Protein AF-A0A0F9C1H3-F1 (afdb_monomer_lite)

pLDDT: mean 86.76, std 11.27, range [50.12, 97.12]

Organism: NCBI:txid412755

Sequence (84 aa):
MPLTLRDLAPAAIMLVVAAIVTTVGADILQEIRNDQTANDYDYNVTTKGLEAMAELGDWLPTIALIVAAVIVIGVIVVYFGRLS

Structure (mmCIF, N/CA/C/O backbone):
data_AF-A0A0F9C1H3-F1
#
_entry.id   AF-A0A0F9C1H3-F1
#
loop_
_atom_site.group_PDB
_atom_site.id
_atom_site.type_symbol
_atom_site.label_atom_id
_atom_site.label_alt_id
_atom_site.label_comp_id
_atom_site.label_asym_id
_atom_site.label_entity_id
_atom_site.label_seq_id
_atom_site.pdbx_PDB_ins_code
_atom_site.Cartn_x
_atom_site.Cartn_y
_atom_site.Cartn_z
_atom_site.occupancy
_atom_site.B_iso_or_equiv
_atom_site.auth_seq_id
_atom_site.auth_comp_id
_atom_site.auth_asym_id
_atom_site.auth_atom_id
_atom_site.pdbx_PDB_model_num
ATOM 1 N N . MET A 1 1 ? 19.935 14.406 -20.367 1.00 57.16 1 MET A N 1
ATOM 2 C CA . MET A 1 1 ? 20.595 13.149 -19.944 1.00 57.16 1 MET A CA 1
ATOM 3 C C . MET A 1 1 ? 19.698 12.000 -20.375 1.00 57.16 1 MET A C 1
ATOM 5 O O . MET A 1 1 ? 18.490 12.167 -20.254 1.00 57.16 1 MET A O 1
ATOM 9 N N . PRO A 1 2 ? 20.227 10.910 -20.954 1.00 59.03 2 PRO A N 1
ATOM 10 C CA . PRO A 1 2 ? 19.394 9.783 -21.368 1.00 59.03 2 PRO A CA 1
ATOM 11 C C . PRO A 1 2 ? 18.758 9.129 -20.136 1.00 59.03 2 PRO A C 1
ATOM 13 O O . PRO A 1 2 ? 19.449 8.927 -19.143 1.00 59.03 2 PRO A O 1
ATOM 16 N N . LEU A 1 3 ? 17.465 8.808 -20.208 1.00 60.75 3 LEU A N 1
ATOM 17 C CA . LEU A 1 3 ? 16.765 8.052 -19.169 1.00 60.75 3 LEU A CA 1
ATOM 18 C C . LEU A 1 3 ? 17.340 6.630 -19.146 1.00 60.75 3 LEU A C 1
ATOM 20 O O . LEU A 1 3 ? 17.313 5.930 -20.161 1.00 60.75 3 LEU A O 1
ATOM 24 N N . THR A 1 4 ? 17.908 6.214 -18.020 1.00 67.31 4 THR A N 1
ATOM 25 C CA . THR A 1 4 ? 18.470 4.869 -17.848 1.00 67.31 4 THR A CA 1
ATOM 26 C C . THR A 1 4 ? 17.583 4.031 -16.934 1.00 67.31 4 THR A C 1
ATOM 28 O O . THR A 1 4 ? 16.810 4.561 -16.141 1.00 67.31 4 THR A O 1
ATOM 31 N N . LEU A 1 5 ? 17.716 2.700 -16.986 1.00 60.84 5 LEU A N 1
ATOM 32 C CA . LEU A 1 5 ? 17.016 1.787 -16.066 1.00 60.84 5 LEU A CA 1
ATOM 33 C C . LEU A 1 5 ? 17.246 2.162 -14.585 1.00 60.84 5 LEU A C 1
ATOM 35 O O . LEU A 1 5 ? 16.399 1.918 -13.729 1.00 60.84 5 LEU A O 1
ATOM 39 N N . ARG A 1 6 ? 18.382 2.809 -14.297 1.00 71.44 6 ARG A N 1
ATOM 40 C CA . ARG A 1 6 ? 18.760 3.319 -12.978 1.00 71.44 6 ARG A CA 1
ATOM 41 C C . ARG A 1 6 ? 17.873 4.467 -12.492 1.00 71.44 6 ARG A C 1
ATOM 43 O O . ARG A 1 6 ? 17.706 4.608 -11.288 1.00 71.44 6 ARG A O 1
ATOM 50 N N . ASP A 1 7 ? 17.287 5.230 -13.409 1.00 72.25 7 ASP A N 1
ATOM 51 C CA . ASP A 1 7 ? 16.373 6.337 -13.107 1.00 72.25 7 ASP A CA 1
ATOM 52 C C . ASP A 1 7 ? 14.926 5.843 -12.918 1.00 72.25 7 ASP A C 1
ATOM 54 O O . ASP A 1 7 ? 14.096 6.529 -12.331 1.00 72.25 7 ASP A O 1
ATOM 58 N N . LEU A 1 8 ? 14.638 4.617 -13.372 1.00 73.44 8 LEU A N 1
ATOM 59 C CA . LEU A 1 8 ? 13.335 3.949 -13.281 1.00 73.44 8 LEU A CA 1
ATOM 60 C C . LEU A 1 8 ? 13.221 2.981 -12.097 1.00 73.44 8 LEU A C 1
ATOM 62 O O . LEU A 1 8 ? 12.133 2.802 -11.547 1.00 73.44 8 LEU A O 1
ATOM 66 N N . ALA A 1 9 ? 14.338 2.395 -11.660 1.00 77.69 9 ALA A N 1
A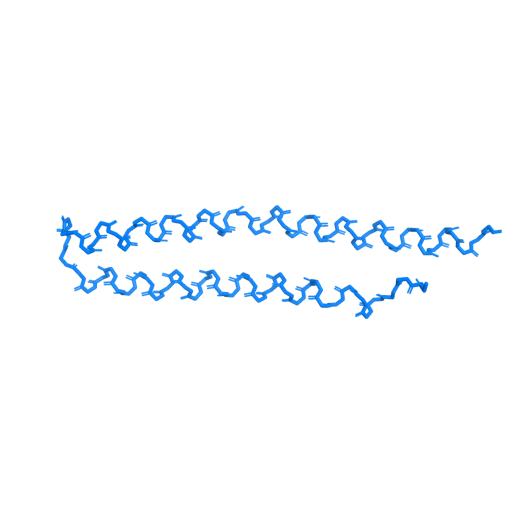TOM 67 C CA . ALA A 1 9 ? 14.386 1.522 -10.490 1.00 77.69 9 ALA A CA 1
ATOM 68 C C . ALA A 1 9 ? 13.814 2.166 -9.203 1.00 77.69 9 ALA A C 1
ATOM 70 O O . ALA A 1 9 ? 13.060 1.485 -8.507 1.00 77.69 9 ALA A O 1
ATOM 71 N N . PRO A 1 10 ? 14.065 3.456 -8.888 1.00 83.12 10 PRO A N 1
ATOM 72 C CA . PRO A 1 10 ? 13.485 4.096 -7.708 1.00 83.12 10 PRO A CA 1
ATOM 73 C C . PRO A 1 10 ? 11.954 4.154 -7.752 1.00 83.12 10 PRO A C 1
ATOM 75 O O . PRO A 1 10 ? 11.311 3.924 -6.733 1.00 83.12 10 PRO A O 1
ATOM 78 N N . ALA A 1 11 ? 11.358 4.404 -8.922 1.00 80.50 11 ALA A N 1
ATOM 79 C CA . ALA A 1 11 ? 9.904 4.468 -9.072 1.00 80.50 11 ALA A CA 1
ATOM 80 C C . ALA A 1 11 ? 9.245 3.097 -8.841 1.00 80.50 11 ALA A C 1
ATOM 82 O O . ALA A 1 11 ? 8.238 3.001 -8.141 1.00 80.50 11 ALA A O 1
ATOM 83 N N . ALA A 1 12 ? 9.850 2.028 -9.368 1.00 79.75 12 ALA A N 1
ATOM 84 C CA . ALA A 1 12 ? 9.383 0.664 -9.134 1.00 79.75 12 ALA A CA 1
ATOM 85 C C . ALA A 1 12 ? 9.508 0.256 -7.654 1.00 79.75 12 ALA A C 1
ATOM 87 O O . ALA A 1 12 ? 8.589 -0.341 -7.099 1.00 79.75 12 ALA A O 1
ATOM 88 N N . ILE A 1 13 ? 10.611 0.620 -6.991 1.00 85.94 13 ILE A N 1
ATOM 89 C CA . ILE A 1 13 ? 10.810 0.341 -5.561 1.00 85.94 13 ILE A CA 1
ATOM 90 C C . ILE A 1 13 ? 9.788 1.102 -4.711 1.00 85.94 13 ILE A C 1
ATOM 92 O O . ILE A 1 13 ? 9.198 0.515 -3.810 1.00 85.94 13 ILE A O 1
ATOM 96 N N . MET A 1 14 ? 9.530 2.378 -5.009 1.00 85.81 14 MET A N 1
ATOM 97 C CA . MET A 1 14 ? 8.543 3.178 -4.276 1.00 85.81 14 MET A CA 1
ATOM 98 C C . MET A 1 14 ? 7.131 2.601 -4.374 1.00 85.81 14 MET A C 1
ATOM 100 O O . MET A 1 14 ? 6.401 2.625 -3.388 1.00 85.81 14 MET A O 1
ATOM 104 N N . LEU A 1 15 ? 6.762 2.034 -5.525 1.00 88.56 15 LEU A N 1
ATOM 105 C CA . LEU A 1 15 ? 5.490 1.331 -5.680 1.00 88.56 15 LEU A CA 1
ATOM 106 C C . LEU A 1 15 ? 5.409 0.097 -4.768 1.00 88.56 15 LEU A C 1
ATOM 108 O O . LEU A 1 15 ? 4.398 -0.110 -4.101 1.00 88.56 15 LEU A O 1
ATOM 112 N N . VAL A 1 16 ? 6.479 -0.702 -4.707 1.00 90.69 16 VAL A N 1
ATOM 113 C CA . VAL A 1 16 ? 6.546 -1.875 -3.818 1.00 90.69 16 VAL A CA 1
ATOM 114 C C . VAL A 1 16 ? 6.458 -1.450 -2.353 1.00 90.69 16 VAL A C 1
ATOM 116 O O . VAL A 1 16 ? 5.705 -2.042 -1.585 1.00 90.69 16 VAL A O 1
ATOM 119 N N . VAL A 1 17 ? 7.183 -0.400 -1.966 1.00 92.44 17 VAL A N 1
ATOM 120 C CA . VAL A 1 17 ? 7.132 0.144 -0.604 1.00 92.44 17 VAL A CA 1
ATOM 121 C C . VAL A 1 17 ? 5.728 0.646 -0.270 1.00 92.44 17 VAL A C 1
ATOM 123 O O . VAL A 1 17 ? 5.229 0.331 0.804 1.00 92.44 17 VAL A O 1
ATOM 126 N N . ALA A 1 18 ? 5.064 1.362 -1.182 1.00 90.38 18 ALA A N 1
ATOM 127 C CA . ALA A 1 18 ? 3.689 1.814 -0.980 1.00 90.38 18 ALA A CA 1
ATOM 128 C C . ALA A 1 18 ? 2.735 0.633 -0.745 1.00 90.38 18 ALA A C 1
ATOM 130 O O . ALA A 1 18 ? 1.968 0.655 0.213 1.00 90.38 18 ALA A O 1
ATOM 131 N N . ALA A 1 19 ? 2.845 -0.434 -1.543 1.00 92.12 19 ALA A N 1
ATOM 132 C CA . ALA A 1 19 ? 2.036 -1.637 -1.362 1.00 92.12 19 ALA A CA 1
ATOM 133 C C . ALA A 1 19 ? 2.263 -2.309 0.003 1.00 92.12 19 ALA A C 1
ATOM 135 O O . ALA A 1 19 ? 1.304 -2.700 0.673 1.00 92.12 19 ALA A O 1
ATOM 136 N N . ILE A 1 20 ? 3.521 -2.402 0.446 1.00 93.94 20 ILE A N 1
ATOM 137 C CA . ILE A 1 20 ? 3.865 -2.955 1.762 1.00 93.94 20 ILE A CA 1
ATOM 138 C C . ILE A 1 20 ? 3.283 -2.084 2.877 1.00 93.94 20 ILE A C 1
ATOM 140 O O . ILE A 1 20 ? 2.660 -2.614 3.791 1.00 93.94 20 ILE A O 1
ATOM 144 N N . VAL A 1 21 ? 3.455 -0.762 2.805 1.00 93.88 21 VAL A N 1
ATOM 145 C CA . VAL A 1 21 ? 2.976 0.165 3.842 1.00 93.88 21 VAL A CA 1
ATOM 146 C C . VAL A 1 21 ? 1.455 0.119 3.964 1.00 93.88 21 VAL A C 1
ATOM 148 O O . VAL A 1 21 ? 0.954 0.065 5.085 1.00 93.88 21 VAL A O 1
ATOM 151 N N . THR A 1 22 ? 0.720 0.076 2.850 1.00 94.00 22 THR A N 1
ATOM 152 C CA . THR A 1 22 ? -0.745 -0.055 2.879 1.00 94.00 22 THR A CA 1
ATOM 153 C C . THR A 1 22 ? -1.180 -1.383 3.497 1.00 94.00 22 THR A C 1
ATOM 155 O O . THR A 1 22 ? -2.078 -1.397 4.333 1.00 94.00 22 THR A O 1
ATOM 158 N N . THR A 1 23 ? -0.514 -2.488 3.148 1.00 94.19 23 THR A N 1
ATOM 159 C CA . THR A 1 23 ? -0.855 -3.819 3.680 1.00 94.19 23 THR A CA 1
ATOM 160 C C . THR A 1 23 ? -0.565 -3.910 5.180 1.00 94.19 23 THR A C 1
ATOM 162 O O . THR A 1 23 ? -1.453 -4.218 5.966 1.00 94.19 23 THR A O 1
ATOM 165 N N . VAL A 1 24 ? 0.650 -3.551 5.604 1.00 95.88 24 VAL A N 1
ATOM 166 C CA . VAL A 1 24 ? 1.051 -3.596 7.020 1.00 95.88 24 VAL A CA 1
ATOM 167 C C . VAL A 1 24 ? 0.235 -2.607 7.859 1.00 95.88 24 VAL A C 1
ATOM 169 O O . VAL A 1 24 ? -0.131 -2.908 8.992 1.00 95.88 24 VAL A O 1
ATOM 172 N N . GLY A 1 25 ? -0.078 -1.428 7.315 1.00 93.88 25 GLY A N 1
ATOM 173 C CA . GLY A 1 25 ? -0.941 -0.451 7.977 1.00 93.88 25 GLY A CA 1
ATOM 174 C C . GLY A 1 25 ? -2.363 -0.974 8.196 1.00 93.88 25 GLY A C 1
ATOM 175 O O . GLY A 1 25 ? -2.928 -0.762 9.269 1.00 93.88 25 GLY A O 1
ATOM 176 N N . ALA A 1 26 ? -2.918 -1.695 7.217 1.00 95.88 26 ALA A N 1
ATOM 177 C CA . ALA A 1 26 ? -4.214 -2.351 7.349 1.00 95.88 26 ALA A CA 1
ATOM 178 C C . ALA A 1 26 ? -4.188 -3.456 8.417 1.00 95.88 26 ALA A C 1
ATOM 180 O O . ALA A 1 26 ? -5.078 -3.478 9.263 1.00 95.88 26 ALA A O 1
ATOM 181 N N . ASP A 1 27 ? -3.153 -4.301 8.444 1.00 96.75 27 ASP A N 1
ATOM 182 C CA . ASP A 1 27 ? -3.016 -5.373 9.442 1.00 96.75 27 ASP A CA 1
ATOM 183 C C . ASP A 1 27 ? -2.982 -4.815 10.876 1.00 96.75 27 ASP A C 1
ATOM 185 O O . ASP A 1 27 ? -3.682 -5.306 11.763 1.00 96.75 27 ASP A O 1
ATOM 189 N N . ILE A 1 28 ? -2.223 -3.735 11.104 1.00 96.00 28 ILE A N 1
ATOM 190 C CA . ILE A 1 28 ? -2.147 -3.074 12.417 1.00 96.00 28 ILE A CA 1
ATOM 191 C C . ILE A 1 28 ? -3.514 -2.514 12.828 1.00 96.00 28 ILE A C 1
ATOM 193 O O . ILE A 1 28 ? -3.948 -2.708 13.963 1.00 96.00 28 ILE A O 1
ATOM 197 N N . LEU A 1 29 ? -4.208 -1.819 11.920 1.00 95.31 29 LEU A N 1
ATOM 198 C CA . LEU A 1 29 ? -5.543 -1.285 12.205 1.00 95.31 29 LEU A CA 1
ATOM 199 C C . LEU A 1 29 ? -6.561 -2.401 12.452 1.00 95.31 29 LEU A C 1
ATOM 201 O O . LEU A 1 29 ? -7.468 -2.238 13.268 1.00 95.31 29 LEU A O 1
ATOM 205 N N . GLN A 1 30 ? -6.416 -3.537 11.773 1.00 96.69 30 GLN A N 1
ATOM 206 C CA . GLN A 1 30 ? -7.294 -4.681 11.954 1.00 96.69 30 GLN A CA 1
ATOM 207 C C . GLN A 1 30 ? -7.137 -5.275 13.349 1.00 96.69 30 GLN A C 1
ATOM 209 O O . GLN A 1 30 ? -8.148 -5.538 13.999 1.00 96.69 30 GLN A O 1
ATOM 214 N N . GLU A 1 31 ? -5.902 -5.407 13.829 1.00 97.12 31 GLU A N 1
ATOM 215 C CA . GLU A 1 31 ? -5.631 -5.888 15.182 1.00 97.12 31 GLU A CA 1
ATOM 216 C C . GLU A 1 31 ? -6.170 -4.924 16.245 1.00 97.12 31 GLU A C 1
ATOM 218 O O . GLU A 1 31 ? -6.895 -5.342 17.144 1.00 97.12 31 GLU A O 1
ATOM 223 N N . ILE A 1 32 ? -5.943 -3.614 16.078 1.00 95.44 32 ILE A N 1
ATOM 224 C CA . ILE A 1 32 ? -6.501 -2.590 16.980 1.00 95.44 32 ILE A CA 1
ATOM 225 C C . ILE A 1 32 ? -8.029 -2.689 17.044 1.00 95.44 32 ILE A C 1
ATOM 227 O O . ILE A 1 32 ? -8.611 -2.591 18.122 1.00 95.44 32 ILE A O 1
ATOM 231 N N . ARG A 1 33 ? -8.697 -2.901 15.903 1.00 95.62 33 ARG A N 1
ATOM 232 C CA . ARG A 1 33 ? -10.156 -3.057 15.868 1.00 95.62 33 ARG A CA 1
ATOM 233 C C . ARG A 1 33 ? -10.617 -4.328 16.583 1.00 95.62 33 ARG A C 1
ATOM 235 O O . ARG A 1 33 ? -11.686 -4.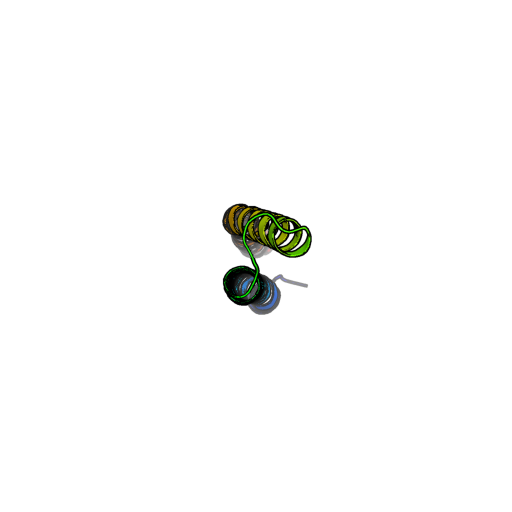317 17.187 1.00 95.62 33 ARG A O 1
ATOM 242 N N . ASN A 1 34 ? -9.860 -5.420 16.480 1.00 95.62 34 ASN A N 1
ATOM 243 C CA . ASN A 1 34 ? -10.217 -6.704 17.089 1.00 95.62 34 ASN A CA 1
ATOM 244 C C . ASN A 1 34 ? -10.207 -6.639 18.626 1.00 95.62 34 ASN A C 1
ATOM 246 O O . ASN A 1 34 ? -10.999 -7.336 19.259 1.00 95.62 34 ASN A O 1
ATOM 250 N N . ASP A 1 35 ? -9.391 -5.755 19.204 1.00 96.31 35 ASP A N 1
ATOM 251 C CA . ASP A 1 35 ? -9.331 -5.498 20.649 1.00 96.31 35 ASP A CA 1
ATOM 252 C C . ASP A 1 35 ? -10.385 -4.486 21.144 1.00 96.31 35 ASP A C 1
ATOM 254 O O . ASP A 1 35 ? -10.510 -4.235 22.347 1.00 96.31 35 ASP A O 1
ATOM 258 N N . GLN A 1 36 ? -11.166 -3.888 20.239 1.00 94.94 36 GLN A N 1
ATOM 259 C CA . GLN A 1 36 ? -12.178 -2.882 20.563 1.00 94.94 36 GLN A CA 1
ATOM 260 C C . GLN A 1 36 ? -13.575 -3.489 20.716 1.00 94.94 36 GLN A C 1
ATOM 262 O O . GLN A 1 36 ? -13.949 -4.473 20.079 1.00 94.94 36 GLN A O 1
ATOM 267 N N . THR A 1 37 ? -14.404 -2.848 21.544 1.00 94.12 37 THR A N 1
ATOM 268 C CA . THR A 1 37 ? -15.814 -3.233 21.672 1.00 94.12 37 THR A CA 1
ATOM 269 C C . THR A 1 37 ? -16.592 -2.777 20.439 1.00 94.12 37 THR A C 1
ATOM 271 O O . THR A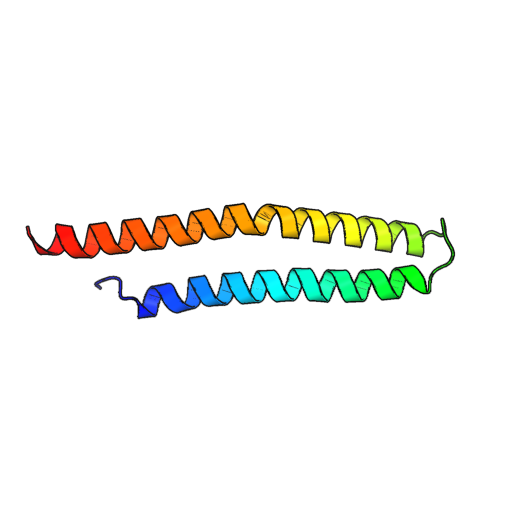 1 37 ? -16.531 -1.612 20.046 1.00 94.12 37 THR A O 1
ATOM 274 N N . ALA A 1 38 ? -17.348 -3.694 19.832 1.00 92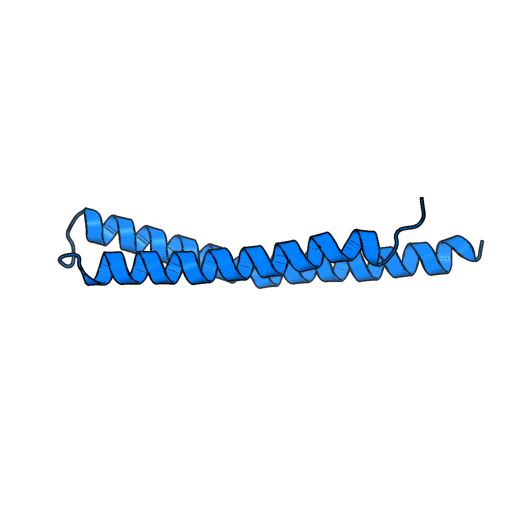.00 38 ALA A N 1
ATOM 275 C CA . ALA A 1 38 ? -18.128 -3.405 18.633 1.00 92.00 38 ALA A CA 1
ATOM 276 C C . ALA A 1 38 ? -19.095 -2.223 18.837 1.00 92.00 38 ALA A C 1
ATOM 278 O O . ALA A 1 38 ? -19.798 -2.149 19.845 1.00 92.00 38 ALA A O 1
ATOM 279 N N . ASN A 1 39 ? -19.178 -1.355 17.823 1.00 89.19 39 ASN A N 1
ATOM 280 C CA . ASN A 1 39 ? -20.007 -0.141 17.763 1.00 89.19 39 ASN A CA 1
ATOM 281 C C . ASN A 1 39 ? -19.607 1.013 18.696 1.00 89.19 39 ASN A C 1
ATOM 283 O O . ASN A 1 39 ? -20.301 2.033 18.700 1.00 89.19 39 ASN A O 1
ATOM 287 N N . ASP A 1 40 ? -18.508 0.903 19.443 1.00 94.38 40 ASP A N 1
ATOM 288 C CA . ASP A 1 40 ? -17.977 2.046 20.184 1.00 94.38 40 ASP A CA 1
ATOM 289 C C . ASP A 1 40 ? -17.354 3.089 19.234 1.00 94.38 40 ASP A C 1
ATOM 291 O O . ASP A 1 40 ? -17.065 2.805 18.065 1.00 94.38 40 ASP A O 1
ATOM 295 N N . TYR A 1 41 ? -17.152 4.316 19.717 1.00 95.12 41 TYR A N 1
ATOM 296 C CA . TYR A 1 41 ? -16.561 5.403 18.935 1.00 95.12 41 TYR A CA 1
ATOM 297 C C . TYR A 1 41 ? -15.224 4.981 18.310 1.00 95.12 41 TYR A C 1
ATOM 299 O O . TYR A 1 41 ? -15.050 5.116 17.097 1.00 95.12 41 TYR A O 1
ATOM 307 N N . ASP A 1 42 ? -14.333 4.390 19.107 1.00 94.62 42 ASP A N 1
ATOM 308 C CA . ASP A 1 42 ? -13.010 3.970 18.644 1.00 94.62 42 ASP A CA 1
ATOM 309 C C . ASP A 1 42 ? -13.102 2.852 17.593 1.00 94.62 42 ASP A C 1
ATOM 311 O O . ASP A 1 42 ? -12.432 2.924 16.565 1.00 94.62 42 ASP A O 1
ATOM 315 N N . TYR A 1 43 ? -14.012 1.885 17.771 1.00 95.56 43 TYR A N 1
ATOM 316 C CA . TYR A 1 43 ? -14.274 0.826 16.786 1.00 95.56 43 TYR A CA 1
ATOM 317 C C . TYR A 1 43 ? -14.717 1.399 15.437 1.00 95.56 43 TYR A C 1
ATOM 319 O O . TYR A 1 43 ? -14.244 0.978 14.375 1.00 95.56 43 TYR A O 1
ATOM 327 N N . ASN A 1 44 ? -15.618 2.384 15.466 1.00 93.88 44 ASN A N 1
ATOM 328 C CA . ASN A 1 44 ? -16.133 3.028 14.261 1.00 93.88 44 ASN A CA 1
ATOM 329 C C . ASN A 1 44 ? -15.046 3.840 13.544 1.00 93.88 44 ASN A C 1
ATOM 331 O O . ASN A 1 44 ? -14.990 3.841 12.313 1.00 93.88 44 ASN A O 1
ATOM 335 N N . VAL A 1 45 ? -14.168 4.513 14.292 1.00 95.94 45 VAL A N 1
ATOM 336 C CA . VAL A 1 45 ? -13.027 5.246 13.726 1.00 95.94 45 VAL A CA 1
ATOM 337 C C . VAL A 1 45 ? -12.022 4.282 13.098 1.00 95.94 45 VAL A C 1
ATOM 339 O O . VAL A 1 45 ? -11.641 4.483 11.944 1.00 95.94 45 VAL A O 1
ATOM 342 N N . THR A 1 46 ? -11.646 3.206 13.793 1.00 95.94 46 THR A N 1
ATOM 343 C CA . THR A 1 46 ? -10.723 2.197 13.254 1.00 95.94 46 THR A CA 1
ATOM 344 C C . THR A 1 46 ? -11.296 1.524 12.007 1.00 95.94 46 THR A C 1
ATOM 346 O O . THR A 1 46 ? -10.579 1.315 11.030 1.00 95.94 46 THR A O 1
ATOM 349 N N . THR A 1 47 ? -12.603 1.247 11.990 1.00 95.69 47 THR A N 1
ATOM 350 C CA . THR A 1 47 ? -13.291 0.670 10.824 1.00 95.69 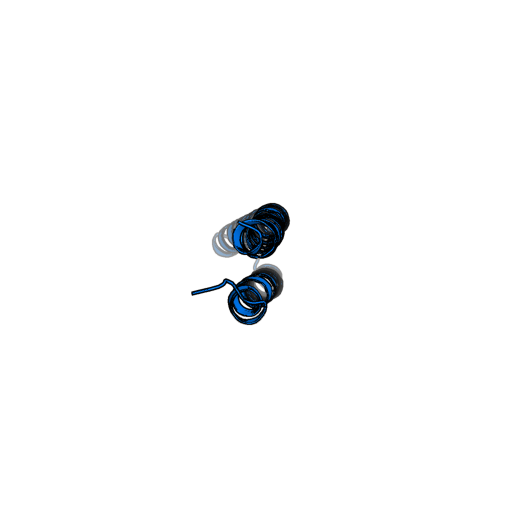47 THR A CA 1
ATOM 351 C C . THR A 1 47 ? -13.213 1.589 9.608 1.00 95.69 47 THR A C 1
ATOM 353 O O . THR A 1 47 ? -12.833 1.131 8.535 1.00 95.69 47 THR A O 1
ATOM 356 N N . LYS A 1 48 ? -13.461 2.893 9.774 1.00 95.75 48 LYS A N 1
ATOM 357 C CA . LYS A 1 48 ? -13.268 3.873 8.689 1.00 95.75 48 LYS A CA 1
ATOM 358 C C . LYS A 1 48 ? -11.810 3.961 8.237 1.00 95.75 48 LYS A C 1
ATOM 360 O O . LYS A 1 48 ? -11.541 4.142 7.055 1.00 95.75 48 LYS A O 1
ATOM 365 N N . GLY A 1 49 ? -10.865 3.826 9.167 1.00 95.69 49 GLY A N 1
ATOM 366 C CA . GLY A 1 49 ? -9.441 3.743 8.846 1.00 95.69 49 GLY A CA 1
ATOM 367 C C . GLY A 1 49 ? -9.113 2.537 7.961 1.00 95.69 49 GLY A C 1
ATOM 368 O O . GLY A 1 49 ? -8.392 2.681 6.979 1.00 95.69 49 GLY A O 1
ATOM 369 N N . LEU A 1 50 ? -9.683 1.368 8.265 1.00 96.19 50 LEU A N 1
ATOM 370 C CA . LEU A 1 50 ? -9.539 0.160 7.448 1.00 96.19 50 LEU A CA 1
ATOM 371 C C . LEU A 1 50 ? -10.167 0.313 6.062 1.00 96.19 50 LEU A C 1
ATOM 373 O O . LEU A 1 50 ? -9.557 -0.096 5.078 1.00 96.19 50 LEU A O 1
ATOM 377 N N . GLU A 1 51 ? -11.348 0.927 5.971 1.00 96.12 51 GLU A N 1
ATOM 378 C CA . GLU A 1 51 ? -11.984 1.245 4.686 1.00 96.12 51 GLU A CA 1
ATOM 379 C C . GLU A 1 51 ? -11.093 2.161 3.836 1.00 96.12 51 GLU A C 1
ATOM 381 O O . GLU A 1 51 ? -10.878 1.885 2.658 1.00 96.12 51 GLU A O 1
ATOM 386 N N . ALA A 1 52 ? -10.486 3.187 4.439 1.00 94.50 52 ALA A N 1
ATOM 387 C CA . ALA A 1 52 ? -9.537 4.056 3.747 1.00 94.50 52 ALA A CA 1
ATOM 388 C C . ALA A 1 52 ? -8.268 3.310 3.292 1.00 94.50 52 ALA A C 1
ATOM 390 O O . ALA A 1 52 ? -7.758 3.577 2.205 1.00 94.50 52 ALA A O 1
ATOM 391 N N . MET A 1 53 ? -7.753 2.359 4.082 1.00 94.94 53 MET A N 1
ATOM 392 C CA . MET A 1 53 ? -6.618 1.524 3.656 1.00 94.94 53 MET A CA 1
ATOM 393 C C . MET A 1 53 ? -6.985 0.607 2.489 1.00 94.94 53 MET A C 1
ATOM 395 O O . MET A 1 53 ? -6.174 0.438 1.579 1.00 94.94 53 MET A O 1
ATOM 399 N N . ALA A 1 54 ? -8.198 0.049 2.490 1.00 94.75 54 ALA A N 1
ATOM 400 C CA . ALA A 1 54 ? -8.705 -0.738 1.372 1.00 94.75 54 ALA A CA 1
ATOM 401 C C . ALA A 1 54 ? -8.816 0.120 0.103 1.00 94.75 54 ALA A C 1
ATOM 403 O O . ALA A 1 54 ? -8.302 -0.274 -0.941 1.00 94.75 54 ALA A O 1
ATOM 404 N N . GLU A 1 55 ? -9.367 1.333 0.213 1.00 93.94 55 GLU A N 1
ATOM 405 C CA . GLU A 1 55 ? -9.445 2.273 -0.908 1.00 93.94 55 GLU A CA 1
ATOM 406 C C . GLU A 1 55 ? -8.048 2.638 -1.439 1.00 93.94 55 GLU A C 1
ATOM 408 O O . GLU A 1 55 ? -7.810 2.595 -2.643 1.00 93.94 55 GLU A O 1
ATOM 413 N N . LEU A 1 56 ? -7.075 2.919 -0.565 1.00 91.69 56 LEU A N 1
ATOM 414 C CA . LEU A 1 56 ? -5.687 3.142 -0.990 1.00 91.69 56 LEU A CA 1
ATOM 415 C C . LEU A 1 56 ? -5.093 1.916 -1.700 1.00 91.69 56 LEU A C 1
ATOM 417 O O . LEU A 1 56 ? -4.353 2.070 -2.674 1.00 91.69 56 LEU A O 1
ATOM 421 N N . GLY A 1 57 ? -5.420 0.710 -1.232 1.00 91.50 57 GLY A N 1
ATOM 422 C CA . GLY A 1 57 ? -5.035 -0.550 -1.863 1.00 91.50 57 GLY A CA 1
ATOM 423 C C . GLY A 1 57 ? -5.598 -0.695 -3.278 1.00 91.50 57 GLY A C 1
ATOM 424 O O . GLY A 1 57 ? -4.855 -1.039 -4.198 1.00 91.50 57 GLY A O 1
ATOM 425 N N . ASP A 1 58 ? -6.867 -0.340 -3.479 1.00 93.31 58 ASP A N 1
ATOM 426 C CA . ASP A 1 58 ? -7.545 -0.377 -4.782 1.00 93.31 58 ASP A CA 1
ATOM 427 C C . ASP A 1 58 ? -6.946 0.607 -5.800 1.00 93.31 58 ASP A C 1
ATOM 429 O O . ASP A 1 58 ? -7.026 0.396 -7.014 1.00 93.31 58 ASP A O 1
ATOM 433 N N . TRP A 1 59 ? -6.288 1.669 -5.329 1.00 91.38 59 TRP A N 1
ATOM 434 C CA . TRP A 1 59 ? -5.566 2.612 -6.184 1.00 91.38 59 TRP A CA 1
ATOM 435 C C . TRP A 1 59 ? -4.167 2.129 -6.600 1.00 91.38 59 TRP A C 1
ATOM 437 O O . TRP A 1 59 ? -3.632 2.620 -7.601 1.00 91.38 59 TRP A O 1
ATOM 447 N N . LEU A 1 60 ? -3.569 1.153 -5.903 1.00 90.81 60 LEU A N 1
ATOM 448 C CA . LEU A 1 60 ? -2.225 0.649 -6.227 1.00 90.81 60 LEU A CA 1
ATOM 449 C C . LEU A 1 60 ? -2.106 0.097 -7.658 1.00 90.81 60 LEU A C 1
ATOM 451 O O . LEU A 1 60 ? -1.132 0.453 -8.326 1.00 90.81 60 LEU A O 1
ATOM 455 N N . PRO A 1 61 ? -3.058 -0.700 -8.191 1.00 91.25 61 PRO A N 1
ATOM 456 C CA . PRO A 1 61 ? -3.027 -1.139 -9.587 1.00 91.25 61 PRO A CA 1
ATOM 457 C C . PRO A 1 61 ? -3.003 0.024 -10.585 1.00 91.25 61 PRO A C 1
ATOM 459 O O . PRO A 1 61 ? -2.262 -0.018 -11.569 1.00 91.25 61 PRO A O 1
ATOM 462 N N . THR A 1 62 ? -3.764 1.088 -10.320 1.00 91.12 62 THR A N 1
ATOM 463 C CA . THR A 1 62 ? -3.800 2.284 -11.174 1.00 91.12 62 THR A CA 1
ATOM 464 C C . THR A 1 62 ? -2.447 2.994 -11.178 1.00 91.12 62 THR A C 1
ATOM 466 O O . THR A 1 62 ? -1.929 3.341 -12.240 1.00 91.12 62 THR A O 1
ATOM 469 N N . ILE A 1 63 ? -1.824 3.163 -10.008 1.00 87.19 63 ILE A N 1
ATOM 470 C CA . ILE A 1 63 ? -0.485 3.761 -9.897 1.00 87.19 63 ILE A CA 1
ATOM 471 C C . ILE A 1 63 ? 0.557 2.864 -10.582 1.00 87.19 63 ILE A C 1
ATOM 473 O O . ILE A 1 63 ? 1.406 3.362 -11.324 1.00 87.19 63 ILE A O 1
ATOM 477 N N . ALA A 1 64 ? 0.465 1.544 -10.401 1.00 88.31 64 ALA A N 1
ATOM 478 C CA . ALA A 1 64 ? 1.340 0.573 -11.050 1.00 88.31 64 ALA A CA 1
ATOM 479 C C . ALA A 1 64 ? 1.274 0.668 -12.581 1.00 88.31 64 ALA A C 1
ATOM 481 O O . ALA A 1 64 ? 2.313 0.657 -13.246 1.00 88.31 64 ALA A O 1
ATOM 482 N N . LEU A 1 65 ? 0.070 0.825 -13.139 1.00 89.88 65 LEU A N 1
ATOM 483 C CA . LEU A 1 65 ? -0.139 1.025 -14.570 1.00 89.88 65 LEU A CA 1
ATOM 484 C C . LEU A 1 65 ? 0.531 2.312 -15.069 1.00 89.88 65 LEU A C 1
ATOM 486 O O . LEU A 1 65 ? 1.198 2.291 -16.102 1.00 89.88 65 LEU A O 1
ATOM 490 N N . ILE A 1 66 ? 0.389 3.419 -14.333 1.00 87.75 66 ILE A N 1
ATOM 491 C CA . ILE A 1 66 ? 1.020 4.699 -14.686 1.00 87.75 66 ILE A CA 1
ATOM 492 C C . ILE A 1 66 ? 2.544 4.556 -14.691 1.00 87.75 66 ILE A C 1
ATOM 494 O O . ILE A 1 66 ? 3.194 4.964 -15.654 1.00 87.75 66 ILE A O 1
ATOM 498 N N . VAL A 1 67 ? 3.119 3.938 -13.654 1.00 86.44 67 VAL A N 1
ATOM 499 C CA . VAL A 1 67 ? 4.565 3.688 -13.585 1.00 86.44 67 VAL A CA 1
ATOM 500 C C . VAL A 1 67 ? 5.005 2.846 -14.780 1.00 86.44 67 VAL A C 1
ATOM 502 O O . VAL A 1 67 ? 5.915 3.262 -15.494 1.00 86.44 67 VAL A O 1
ATOM 505 N N . ALA A 1 68 ? 4.322 1.729 -15.058 1.00 87.50 68 ALA A N 1
ATOM 506 C CA . ALA A 1 68 ? 4.600 0.8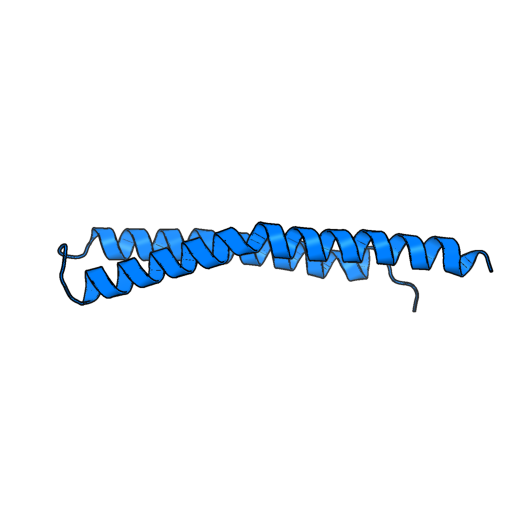66 -16.206 1.00 87.50 68 ALA A CA 1
ATOM 507 C C . ALA A 1 68 ? 4.564 1.635 -17.540 1.00 87.50 68 ALA A C 1
ATOM 509 O O . ALA A 1 68 ? 5.481 1.501 -18.353 1.00 87.50 68 ALA A O 1
ATOM 510 N N . ALA A 1 69 ? 3.559 2.490 -17.748 1.00 87.81 69 ALA A N 1
ATOM 511 C CA . ALA A 1 69 ? 3.443 3.318 -18.945 1.00 87.81 69 ALA A CA 1
ATOM 512 C C . ALA A 1 69 ? 4.621 4.295 -19.094 1.00 87.81 69 ALA A C 1
ATOM 514 O O . ALA A 1 69 ? 5.190 4.410 -20.182 1.00 87.81 69 ALA A O 1
ATOM 515 N N . VAL A 1 70 ? 5.041 4.949 -18.005 1.00 85.25 70 VAL A N 1
ATOM 516 C CA . VAL A 1 70 ? 6.210 5.845 -18.000 1.00 85.25 70 VAL A CA 1
ATOM 517 C C . VAL A 1 70 ? 7.492 5.085 -18.352 1.00 85.25 70 VAL A C 1
ATOM 519 O O . VAL A 1 70 ? 8.300 5.601 -19.126 1.00 85.25 70 VAL A O 1
ATOM 522 N N . ILE A 1 71 ? 7.662 3.851 -17.857 1.00 84.19 71 ILE A N 1
ATOM 523 C CA . ILE A 1 71 ? 8.804 2.991 -18.217 1.00 84.19 71 ILE A CA 1
ATOM 524 C C . ILE A 1 71 ? 8.825 2.756 -19.730 1.00 84.19 71 ILE A C 1
ATOM 526 O O . ILE A 1 71 ? 9.841 2.994 -20.382 1.00 84.19 71 ILE A O 1
ATOM 530 N N . VAL A 1 72 ? 7.697 2.315 -20.294 1.00 87.31 72 VAL A N 1
ATOM 531 C CA . VAL A 1 72 ? 7.585 1.967 -21.717 1.00 87.31 72 VAL A CA 1
ATOM 532 C C . VAL A 1 72 ? 7.844 3.186 -22.602 1.00 87.31 72 VAL A C 1
ATOM 534 O O . VAL A 1 72 ? 8.658 3.113 -23.523 1.00 87.31 72 VAL A O 1
ATOM 537 N N . ILE A 1 73 ? 7.216 4.326 -22.300 1.00 86.00 73 ILE A N 1
ATOM 538 C CA . ILE A 1 73 ? 7.412 5.572 -23.055 1.00 86.00 73 ILE A CA 1
ATOM 539 C C . ILE A 1 73 ? 8.868 6.036 -22.953 1.00 86.00 73 ILE A C 1
ATOM 541 O O . ILE A 1 73 ? 9.471 6.383 -23.969 1.00 86.00 73 ILE A O 1
ATOM 545 N N . GLY A 1 74 ? 9.456 5.998 -21.754 1.00 81.19 74 GLY A N 1
ATOM 546 C CA . GLY A 1 74 ? 10.852 6.372 -21.534 1.00 81.19 74 GLY A CA 1
ATOM 547 C C . GLY A 1 74 ? 11.819 5.543 -22.381 1.00 81.19 74 GLY A C 1
ATOM 548 O O . GLY A 1 74 ? 12.713 6.102 -23.017 1.00 81.19 74 GLY A O 1
ATOM 549 N N . VAL A 1 75 ? 11.603 4.226 -22.462 1.00 83.19 75 VAL A N 1
ATOM 550 C CA . VAL A 1 75 ? 12.410 3.333 -23.307 1.00 83.19 75 VAL A CA 1
ATOM 551 C C . VAL A 1 75 ? 12.252 3.677 -24.790 1.00 83.19 75 VAL A C 1
ATOM 553 O O . VAL A 1 75 ? 13.259 3.812 -25.484 1.00 83.19 75 VAL A O 1
ATOM 556 N N . ILE A 1 76 ? 11.020 3.870 -25.275 1.00 86.06 76 ILE A N 1
ATOM 557 C CA . ILE A 1 76 ? 10.744 4.210 -26.682 1.00 86.06 76 ILE A CA 1
ATOM 558 C C . ILE A 1 76 ? 11.435 5.524 -27.067 1.00 86.06 76 ILE A C 1
ATOM 560 O O . ILE A 1 76 ? 12.161 5.569 -28.059 1.00 86.06 76 ILE A O 1
ATOM 564 N N . VAL A 1 77 ? 11.270 6.584 -26.271 1.00 83.81 77 VAL A N 1
ATOM 565 C CA . VAL A 1 77 ? 11.865 7.900 -26.557 1.00 83.81 77 VAL A CA 1
ATOM 566 C C . VAL A 1 77 ? 13.393 7.823 -26.604 1.00 83.81 77 VAL A C 1
ATOM 568 O O . VAL A 1 77 ? 14.005 8.400 -27.500 1.00 83.81 77 VAL A O 1
ATOM 571 N N . VAL A 1 78 ? 14.025 7.084 -25.687 1.00 80.06 78 VAL A N 1
ATOM 572 C CA . VAL A 1 78 ? 15.489 6.931 -25.671 1.00 80.06 78 VAL A CA 1
ATOM 573 C C . VAL A 1 78 ? 15.989 6.116 -26.863 1.00 80.06 78 VAL A C 1
ATOM 575 O O . VAL A 1 78 ? 17.033 6.448 -27.423 1.00 80.06 78 VAL A O 1
ATOM 578 N N . TYR A 1 79 ? 15.281 5.057 -27.254 1.00 77.00 79 TYR A N 1
ATOM 579 C CA . TYR A 1 79 ? 15.730 4.177 -28.333 1.00 77.00 79 TYR A CA 1
ATOM 580 C C . TYR A 1 79 ? 15.540 4.815 -29.714 1.00 77.00 79 TYR A C 1
ATOM 582 O O . TYR A 1 79 ? 16.461 4.809 -30.526 1.00 77.00 79 TYR A O 1
ATOM 590 N N . PHE A 1 80 ? 14.378 5.421 -29.966 1.00 75.62 80 PHE A N 1
ATOM 591 C CA . PHE A 1 80 ? 14.066 6.030 -31.261 1.00 75.62 80 PHE A CA 1
ATOM 592 C C . PHE A 1 80 ? 14.609 7.456 -31.402 1.00 75.62 80 PHE A C 1
ATOM 594 O O . PHE A 1 80 ? 15.035 7.829 -32.489 1.00 75.62 80 PHE A O 1
ATOM 601 N N . GLY A 1 81 ? 14.699 8.232 -30.316 1.00 65.81 81 GLY A N 1
ATOM 602 C CA . GLY A 1 81 ? 15.297 9.573 -30.339 1.00 65.81 81 GLY A CA 1
ATOM 603 C C . GLY A 1 81 ? 16.823 9.585 -30.493 1.00 65.81 81 GLY A C 1
ATOM 604 O O . GLY A 1 81 ? 17.401 10.635 -30.740 1.00 65.81 81 GLY A O 1
ATOM 605 N N . ARG A 1 82 ? 17.493 8.432 -30.352 1.00 59.84 82 ARG A N 1
ATOM 606 C CA . ARG A 1 82 ? 18.930 8.272 -30.649 1.00 59.84 82 ARG A CA 1
ATOM 607 C C . ARG A 1 82 ? 19.216 7.892 -32.106 1.00 59.84 82 ARG A C 1
ATOM 609 O O . ARG A 1 82 ? 20.386 7.836 -32.473 1.00 59.84 82 ARG A O 1
ATOM 616 N N . LEU A 1 83 ? 18.186 7.579 -32.898 1.00 57.25 83 LEU A N 1
ATOM 617 C CA . LEU A 1 83 ? 18.309 7.152 -34.299 1.00 57.25 83 LEU A CA 1
ATOM 618 C C . LEU A 1 83 ? 18.097 8.297 -35.312 1.00 57.25 83 LEU A C 1
ATOM 620 O O . LEU A 1 83 ? 18.233 8.057 -36.510 1.00 57.25 83 LEU A O 1
ATOM 624 N N . SER A 1 84 ? 17.786 9.513 -34.847 1.00 50.12 84 SER A N 1
ATOM 625 C CA . SER A 1 84 ? 17.704 10.758 -35.633 1.00 50.12 84 SER A CA 1
ATOM 626 C C . SER A 1 84 ? 18.840 11.706 -35.277 1.00 50.12 84 SER A C 1
ATOM 628 O O . SER A 1 84 ? 19.403 12.326 -36.200 1.00 50.12 84 SER A O 1
#

Secondary structure (DSSP, 8-state):
----HHHHHHHHHHHHHHHHHHHHHHHHHHHHHHTSPTTSHHHHHHHHHHHHHHHHHHHHHHHHHHHHHHHHHHHHHHHHTT--

Radius of gyration: 19.51 Å; chains: 1; bounding box: 41×20×57 Å

Foldseek 3Di:
DQDDVVNLVVLVVVLVVLLVCLVVQLVVLVVVLVPDDPPDPSNVVSVVVNVVSVVSNVCSVVSVVVSVVCVVVSVVCRVVVVVD